Protein AF-A0A1B6FP31-F1 (afdb_monomer_lite)

Structure (mmCIF, N/CA/C/O backbone):
data_AF-A0A1B6FP31-F1
#
_entry.id   AF-A0A1B6FP31-F1
#
loop_
_atom_site.group_PDB
_atom_site.id
_atom_site.type_symbol
_atom_site.label_atom_id
_atom_site.label_alt_id
_atom_site.label_comp_id
_atom_site.label_asym_id
_atom_site.label_entity_id
_atom_site.label_seq_id
_atom_site.pdbx_PDB_ins_code
_atom_site.Cartn_x
_atom_site.Cartn_y
_atom_site.Cartn_z
_atom_site.occupancy
_atom_site.B_iso_or_equiv
_atom_site.auth_seq_id
_atom_site.auth_comp_id
_atom_site.auth_asym_id
_atom_site.auth_atom_id
_atom_site.pdbx_PDB_model_num
ATOM 1 N N . ILE A 1 1 ? 35.432 20.031 12.362 1.00 56.09 1 ILE A N 1
ATOM 2 C CA . ILE A 1 1 ? 34.184 20.380 11.631 1.00 56.09 1 ILE A CA 1
ATOM 3 C C . ILE A 1 1 ? 33.160 19.221 11.627 1.00 56.09 1 ILE A C 1
ATOM 5 O O . ILE A 1 1 ? 31.984 19.479 11.448 1.00 56.09 1 ILE A O 1
ATOM 9 N N . SER A 1 2 ? 33.539 17.971 11.947 1.00 58.56 2 SER A N 1
ATOM 10 C CA . SER A 1 2 ? 32.642 16.795 11.846 1.00 58.56 2 SER A CA 1
ATOM 11 C C . SER A 1 2 ? 31.632 16.569 12.999 1.00 58.56 2 SER A C 1
ATOM 13 O O . SER A 1 2 ? 30.702 15.791 12.862 1.00 58.56 2 SER A O 1
ATOM 15 N N . ALA A 1 3 ? 31.753 17.239 14.150 1.00 69.19 3 ALA A N 1
ATOM 16 C CA . ALA A 1 3 ? 30.953 16.880 15.336 1.00 69.19 3 ALA A CA 1
ATOM 17 C C . ALA A 1 3 ? 29.523 17.476 15.392 1.00 69.19 3 ALA A C 1
ATOM 19 O O . ALA A 1 3 ? 28.807 17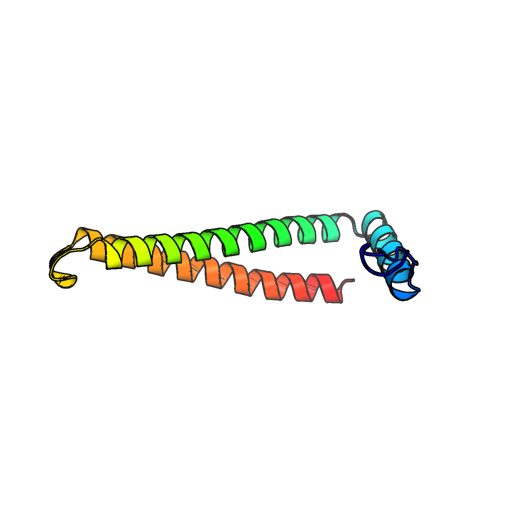.224 16.355 1.00 69.19 3 ALA A O 1
ATOM 20 N N . LYS A 1 4 ? 29.104 18.294 14.411 1.00 73.31 4 LYS A N 1
ATOM 21 C CA . LYS A 1 4 ? 27.777 18.955 14.401 1.00 73.31 4 LYS A CA 1
ATOM 22 C C . LYS A 1 4 ? 27.063 18.954 13.040 1.00 73.31 4 LYS A C 1
ATOM 24 O O . LYS A 1 4 ? 26.050 19.632 12.900 1.00 73.31 4 LYS A O 1
ATOM 29 N N . THR A 1 5 ? 27.560 18.212 12.051 1.00 78.62 5 THR A N 1
ATOM 30 C CA . THR A 1 5 ? 27.008 18.237 10.687 1.00 78.62 5 THR A CA 1
ATOM 31 C C . THR A 1 5 ? 26.729 16.824 10.205 1.00 78.62 5 THR A C 1
ATOM 33 O O . THR A 1 5 ? 27.595 15.959 10.300 1.00 78.62 5 THR A O 1
ATOM 36 N N . SER A 1 6 ? 25.527 16.602 9.672 1.00 84.19 6 SER A N 1
ATOM 37 C CA . SER A 1 6 ? 25.189 15.362 8.969 1.00 84.19 6 SER A CA 1
ATOM 38 C C . SER A 1 6 ? 25.680 15.450 7.526 1.00 84.19 6 SER A C 1
ATOM 40 O O . SER A 1 6 ? 25.380 16.422 6.834 1.00 84.19 6 SER A O 1
ATOM 42 N N . ILE A 1 7 ? 26.446 14.452 7.085 1.00 88.06 7 ILE A N 1
ATOM 43 C CA . ILE A 1 7 ? 26.878 14.307 5.691 1.00 88.06 7 ILE A CA 1
ATOM 44 C C . ILE A 1 7 ? 25.887 13.369 5.000 1.00 88.06 7 ILE A C 1
ATOM 46 O O . ILE A 1 7 ? 25.618 12.284 5.510 1.00 88.06 7 ILE A O 1
ATOM 50 N N . ILE A 1 8 ? 25.351 13.793 3.855 1.00 88.56 8 ILE A N 1
ATOM 51 C CA . ILE A 1 8 ? 24.507 12.962 2.992 1.00 88.56 8 ILE A CA 1
ATOM 52 C C . ILE A 1 8 ? 25.350 12.565 1.783 1.00 88.56 8 ILE A C 1
ATOM 54 O O . ILE A 1 8 ? 25.840 13.434 1.061 1.00 88.56 8 ILE A O 1
ATOM 58 N N . ASP A 1 9 ? 25.539 11.263 1.596 1.00 86.25 9 ASP A N 1
ATOM 59 C CA . ASP A 1 9 ? 26.263 10.704 0.458 1.00 86.25 9 ASP A CA 1
ATOM 60 C C . ASP A 1 9 ? 25.300 10.471 -0.715 1.00 86.25 9 ASP A C 1
ATOM 62 O O . ASP A 1 9 ? 24.282 9.794 -0.570 1.00 86.25 9 ASP A O 1
ATOM 66 N N . PHE A 1 10 ? 25.627 11.051 -1.869 1.00 88.62 10 PHE A N 1
ATOM 67 C CA . PHE A 1 10 ? 24.872 10.926 -3.121 1.00 88.62 10 PHE A CA 1
ATOM 68 C C . PHE A 1 10 ? 25.605 10.067 -4.159 1.00 88.62 10 PHE A C 1
ATOM 70 O O . PHE A 1 10 ? 25.312 10.143 -5.353 1.00 88.62 10 PHE A O 1
ATOM 77 N N . THR A 1 11 ? 26.587 9.272 -3.731 1.00 93.06 11 THR A N 1
ATOM 78 C CA . THR A 1 11 ? 27.330 8.386 -4.624 1.00 93.06 11 THR A CA 1
ATOM 79 C C . THR A 1 11 ? 26.387 7.386 -5.286 1.00 93.06 11 THR A C 1
ATOM 81 O O . THR A 1 11 ? 25.639 6.662 -4.628 1.00 93.06 11 THR A O 1
ATOM 84 N N . VAL A 1 12 ? 26.436 7.339 -6.616 1.00 91.81 12 VAL A N 1
ATOM 85 C CA . VAL A 1 12 ? 25.648 6.396 -7.408 1.00 91.81 12 VAL A CA 1
ATOM 86 C C . VAL A 1 12 ? 26.220 4.993 -7.229 1.00 91.81 12 VAL A C 1
ATOM 88 O O . VAL A 1 12 ? 27.416 4.771 -7.418 1.00 91.81 12 VAL A O 1
ATOM 91 N N . THR A 1 13 ? 25.363 4.035 -6.885 1.00 93.88 13 THR A N 1
ATOM 92 C CA . THR A 1 13 ? 25.725 2.617 -6.812 1.00 93.88 13 THR A CA 1
ATOM 93 C C . THR A 1 13 ? 25.451 1.934 -8.152 1.00 93.88 13 THR A C 1
ATOM 95 O O . THR A 1 13 ? 24.534 2.324 -8.874 1.00 93.88 13 THR A O 1
ATOM 98 N N . MET A 1 14 ? 26.222 0.894 -8.488 1.00 92.62 14 MET A N 1
ATOM 99 C CA . MET A 1 14 ? 26.005 0.116 -9.721 1.00 92.62 14 MET A CA 1
ATOM 100 C C . MET A 1 14 ? 24.580 -0.442 -9.792 1.00 92.62 14 MET A C 1
ATOM 102 O O . MET A 1 14 ? 23.913 -0.287 -10.807 1.00 92.62 14 MET A O 1
ATOM 106 N N . GLN A 1 15 ? 24.085 -0.980 -8.675 1.00 91.75 15 GLN A N 1
ATOM 107 C CA . GLN A 1 15 ? 22.708 -1.453 -8.559 1.00 91.75 15 GLN A CA 1
ATOM 108 C C . GLN A 1 15 ? 21.687 -0.330 -8.806 1.00 91.75 15 GLN A C 1
ATOM 110 O O . GLN A 1 15 ? 20.740 -0.509 -9.563 1.00 91.75 15 GLN A O 1
ATOM 115 N N . GLY A 1 16 ? 21.901 0.858 -8.228 1.00 90.50 16 GLY A N 1
ATOM 116 C CA . GLY A 1 16 ? 21.015 2.001 -8.453 1.00 90.50 16 GLY A CA 1
ATOM 117 C C . GLY A 1 16 ? 21.010 2.475 -9.910 1.00 90.50 16 GLY A C 1
ATOM 118 O O . GLY A 1 16 ? 19.977 2.915 -10.408 1.00 90.50 16 GLY A O 1
ATOM 119 N N . LEU A 1 17 ? 22.142 2.363 -10.610 1.00 92.06 17 LEU A N 1
ATOM 120 C CA . LEU A 1 17 ? 22.231 2.672 -12.036 1.00 92.06 17 LEU A CA 1
ATOM 121 C C . LEU A 1 17 ? 21.481 1.634 -12.890 1.00 92.06 17 LEU A C 1
ATOM 123 O O . LEU A 1 17 ? 20.758 2.013 -13.811 1.00 92.06 17 LEU A O 1
ATOM 127 N N . GLU A 1 18 ? 21.622 0.345 -12.576 1.00 90.50 18 GLU A N 1
ATOM 128 C CA . GLU A 1 18 ? 20.892 -0.743 -13.240 1.00 90.50 18 GLU A CA 1
ATOM 129 C C . GLU A 1 18 ? 19.376 -0.572 -13.089 1.00 90.50 18 GLU A C 1
ATOM 131 O O . GLU A 1 18 ? 18.656 -0.601 -14.088 1.00 90.50 18 GLU A O 1
ATOM 136 N N . ASP A 1 19 ? 18.897 -0.287 -11.876 1.00 86.75 19 ASP A N 1
ATOM 137 C CA . ASP A 1 19 ? 17.478 -0.032 -11.611 1.00 86.75 19 ASP A CA 1
ATOM 138 C C . ASP A 1 19 ? 16.943 1.176 -12.398 1.00 86.75 19 ASP A C 1
ATOM 140 O O . ASP A 1 19 ? 15.831 1.132 -12.936 1.00 86.75 19 ASP A O 1
ATOM 144 N N . GLN A 1 20 ? 17.738 2.247 -12.515 1.00 86.44 20 GLN A N 1
ATOM 145 C CA . GLN A 1 20 ? 17.376 3.434 -13.297 1.00 86.44 20 GLN A CA 1
ATOM 146 C C . GLN A 1 20 ? 17.282 3.142 -14.796 1.00 86.44 20 GLN A C 1
ATOM 148 O O . GLN A 1 20 ? 16.360 3.620 -15.464 1.00 86.44 20 GLN A O 1
ATOM 153 N N . LEU A 1 21 ? 18.232 2.377 -15.336 1.00 88.50 21 LEU A N 1
ATOM 154 C CA . LEU A 1 21 ? 18.227 1.989 -16.744 1.00 88.50 21 LEU A CA 1
ATOM 155 C C . LEU A 1 21 ? 17.056 1.053 -17.048 1.00 88.50 21 LEU A C 1
ATOM 157 O O . LEU A 1 21 ? 16.327 1.294 -18.009 1.00 88.50 21 LEU A O 1
ATOM 161 N N . LEU A 1 22 ? 16.817 0.056 -16.195 1.00 84.56 22 LEU A N 1
ATOM 162 C CA . LEU A 1 22 ? 15.682 -0.854 -16.312 1.00 84.56 22 LEU A CA 1
ATOM 163 C C . LEU A 1 22 ? 14.351 -0.089 -16.275 1.00 84.56 22 LEU A C 1
ATOM 165 O O . LEU A 1 22 ? 13.487 -0.316 -17.119 1.00 84.56 22 LEU A O 1
ATOM 169 N N . GLY A 1 23 ? 14.209 0.880 -15.365 1.00 82.88 23 GLY A N 1
ATOM 170 C CA . GLY A 1 23 ? 13.041 1.765 -15.320 1.00 82.88 23 GLY A CA 1
ATOM 171 C C . GLY A 1 23 ? 12.806 2.520 -16.634 1.00 82.88 23 GLY A C 1
ATOM 172 O O . GLY A 1 23 ? 11.673 2.592 -17.106 1.00 82.88 23 GLY A O 1
ATOM 173 N N . ARG A 1 24 ? 13.867 3.028 -17.279 1.00 85.12 24 ARG A N 1
ATOM 174 C CA . ARG A 1 24 ? 13.752 3.694 -18.590 1.00 85.12 24 ARG A CA 1
ATOM 175 C C . ARG A 1 24 ? 13.330 2.745 -19.707 1.00 85.12 24 ARG A C 1
ATOM 177 O O . ARG A 1 24 ? 12.510 3.135 -20.532 1.00 85.12 24 ARG A O 1
ATOM 184 N N . VAL A 1 25 ? 13.878 1.531 -19.745 1.00 85.75 25 VAL A N 1
ATOM 185 C CA . VAL A 1 25 ? 13.531 0.537 -20.774 1.00 85.75 25 VAL A CA 1
ATOM 186 C C . VAL A 1 25 ? 12.070 0.115 -20.636 1.00 85.75 25 VAL A C 1
ATOM 188 O O . VAL A 1 25 ? 11.348 0.105 -21.626 1.00 85.75 25 VAL A O 1
ATOM 191 N N . ILE A 1 26 ? 11.593 -0.130 -19.414 1.00 81.19 26 ILE A N 1
ATOM 192 C CA . ILE A 1 26 ? 10.189 -0.489 -19.156 1.00 81.19 26 ILE A CA 1
ATOM 193 C C . ILE A 1 26 ? 9.243 0.630 -19.589 1.00 81.19 26 ILE A C 1
ATOM 195 O O . ILE A 1 26 ? 8.234 0.352 -20.230 1.00 81.19 26 ILE A O 1
ATOM 199 N N . LEU A 1 27 ? 9.578 1.891 -19.303 1.00 80.19 27 LEU A N 1
ATOM 200 C CA . LEU A 1 27 ? 8.777 3.032 -19.753 1.00 80.19 27 LEU A CA 1
ATOM 201 C C . LEU A 1 27 ? 8.682 3.126 -21.284 1.00 80.19 27 LEU A C 1
ATOM 203 O O . LEU A 1 27 ? 7.668 3.594 -21.794 1.00 80.19 27 LEU A O 1
ATOM 207 N N . MET A 1 28 ? 9.717 2.694 -22.011 1.00 81.12 28 MET A N 1
ATOM 208 C CA . MET A 1 28 ? 9.741 2.722 -23.478 1.00 81.12 28 MET A CA 1
ATOM 209 C C . MET A 1 28 ? 9.082 1.496 -24.118 1.00 81.12 28 MET A C 1
ATOM 211 O O . MET A 1 28 ? 8.394 1.638 -25.124 1.00 81.12 28 MET A O 1
ATOM 215 N N . GLU A 1 29 ? 9.300 0.302 -23.566 1.00 80.56 29 GLU A N 1
ATOM 216 C CA . GLU A 1 29 ? 8.883 -0.966 -24.182 1.00 80.56 29 GLU A CA 1
ATOM 217 C C . GLU A 1 29 ? 7.574 -1.528 -23.612 1.00 80.56 29 GLU A C 1
ATOM 219 O O . GLU A 1 29 ? 6.892 -2.302 -24.282 1.00 80.56 29 GLU A O 1
ATOM 224 N N . LYS A 1 30 ? 7.219 -1.168 -22.373 1.00 83.56 30 LYS A N 1
ATOM 225 C CA . LYS A 1 30 ? 6.071 -1.705 -21.625 1.00 83.56 30 LYS A CA 1
ATOM 226 C C . LYS A 1 30 ? 5.368 -0.607 -20.813 1.00 83.56 30 LYS A C 1
ATOM 228 O O . LYS A 1 30 ? 5.075 -0.790 -19.632 1.00 83.56 30 LYS A O 1
ATOM 233 N N . SER A 1 31 ? 5.081 0.533 -21.447 1.00 83.19 31 SER A N 1
ATOM 234 C CA . SER A 1 31 ? 4.423 1.686 -20.807 1.00 83.19 31 SER A CA 1
ATOM 235 C C . SER A 1 31 ? 3.114 1.326 -20.102 1.00 83.19 31 SER A C 1
ATOM 237 O O . SER A 1 31 ? 2.845 1.826 -19.012 1.00 83.19 31 SER A O 1
ATOM 239 N N . ASP A 1 32 ? 2.328 0.426 -20.693 1.00 85.06 32 ASP A N 1
ATOM 240 C CA . ASP A 1 32 ? 1.038 -0.003 -20.144 1.00 85.06 32 ASP A CA 1
ATOM 241 C C . ASP A 1 32 ? 1.213 -0.777 -18.830 1.00 85.06 32 ASP A C 1
ATOM 243 O O . ASP A 1 32 ? 0.439 -0.593 -17.893 1.00 85.06 32 ASP A O 1
ATOM 247 N N . LEU A 1 33 ? 2.278 -1.582 -18.728 1.00 81.88 33 LEU A N 1
ATOM 248 C CA . LEU A 1 33 ? 2.613 -2.334 -17.518 1.00 81.88 33 LEU A CA 1
ATOM 249 C C . LEU A 1 33 ? 3.038 -1.396 -16.379 1.00 81.88 33 LEU A C 1
ATOM 251 O O . LEU A 1 33 ? 2.656 -1.611 -15.230 1.00 81.88 33 LEU A O 1
ATOM 255 N N . GLU A 1 34 ? 3.804 -0.342 -16.682 1.00 81.56 34 GLU A N 1
ATOM 256 C CA . GLU A 1 34 ? 4.168 0.658 -15.669 1.00 81.56 34 GLU A CA 1
ATOM 257 C C . GLU A 1 34 ? 2.953 1.491 -15.241 1.00 81.56 34 GLU A C 1
ATOM 259 O O . GLU A 1 34 ? 2.799 1.771 -14.054 1.00 81.56 34 GLU A O 1
ATOM 264 N N . ALA A 1 35 ? 2.046 1.828 -16.163 1.00 86.06 35 ALA A N 1
ATOM 265 C CA . ALA A 1 35 ? 0.792 2.499 -15.822 1.00 86.06 35 ALA A CA 1
ATOM 266 C C . ALA A 1 35 ? -0.088 1.632 -14.903 1.00 86.06 35 ALA A C 1
ATOM 268 O O . ALA A 1 35 ? -0.604 2.129 -13.898 1.00 86.06 35 ALA A O 1
ATOM 269 N N . GLU A 1 36 ? -0.209 0.333 -15.195 1.00 84.56 36 GLU A N 1
ATOM 270 C CA . GLU A 1 36 ? -0.916 -0.626 -14.339 1.00 84.56 36 GLU A CA 1
ATOM 271 C C . GLU A 1 36 ? -0.261 -0.723 -12.955 1.00 84.56 36 GLU A C 1
ATOM 273 O O . GLU A 1 36 ? -0.958 -0.697 -11.940 1.00 84.56 36 GLU A O 1
ATOM 278 N N . ARG A 1 37 ? 1.077 -0.745 -12.886 1.00 84.62 37 ARG A N 1
ATOM 279 C CA . ARG A 1 37 ? 1.823 -0.754 -11.619 1.00 84.62 37 ARG A CA 1
ATOM 280 C C . ARG A 1 37 ? 1.565 0.499 -10.786 1.00 84.62 37 ARG A C 1
ATOM 282 O O . ARG A 1 37 ? 1.343 0.390 -9.582 1.00 84.62 37 ARG A O 1
ATOM 289 N N . VAL A 1 38 ? 1.604 1.680 -11.404 1.00 87.44 38 VAL A N 1
ATOM 290 C CA . VAL A 1 38 ? 1.358 2.954 -10.713 1.00 87.44 38 VAL A CA 1
ATOM 291 C C . VAL A 1 38 ? -0.075 3.006 -10.187 1.00 87.44 38 VAL A C 1
ATOM 293 O O . VAL A 1 38 ? -0.273 3.282 -9.004 1.00 87.44 38 VAL A O 1
ATOM 296 N N . ALA A 1 39 ? -1.063 2.649 -11.011 1.00 89.12 39 ALA A N 1
ATOM 297 C CA . ALA A 1 39 ? -2.463 2.591 -10.592 1.00 89.12 39 ALA A CA 1
ATOM 298 C C . ALA A 1 39 ? -2.683 1.579 -9.453 1.00 89.12 39 ALA A C 1
ATOM 300 O O . ALA A 1 39 ? -3.405 1.852 -8.489 1.00 89.12 39 ALA A O 1
ATOM 301 N N . LEU A 1 40 ? -2.023 0.419 -9.528 1.00 87.06 40 LEU A N 1
ATOM 302 C CA . LEU A 1 40 ? -2.051 -0.588 -8.474 1.00 87.06 40 LEU A CA 1
ATOM 303 C C . LEU A 1 40 ? -1.465 -0.045 -7.168 1.00 87.06 40 LEU A C 1
ATOM 305 O O . LEU A 1 40 ? -2.065 -0.220 -6.108 1.00 87.06 40 LEU A O 1
ATOM 309 N N . PHE A 1 41 ? -0.325 0.643 -7.239 1.00 86.69 41 PHE A N 1
ATOM 310 C CA . PHE A 1 41 ? 0.335 1.229 -6.077 1.00 86.69 41 PHE A CA 1
ATOM 311 C C . PHE A 1 41 ? -0.538 2.294 -5.405 1.00 86.69 41 PHE A C 1
ATOM 313 O O . PHE A 1 41 ? -0.721 2.266 -4.188 1.00 86.69 41 PHE A O 1
ATOM 320 N N . GLU A 1 42 ? -1.140 3.192 -6.187 1.00 90.12 42 GLU A N 1
ATOM 321 C CA . GLU A 1 42 ? -2.094 4.184 -5.679 1.00 90.12 42 GLU A CA 1
ATOM 322 C C . GLU A 1 42 ? -3.296 3.518 -4.999 1.00 90.12 42 GLU A C 1
ATOM 324 O O . GLU A 1 42 ? -3.682 3.912 -3.894 1.00 90.12 42 GLU A O 1
ATOM 329 N N . SER A 1 43 ? -3.845 2.462 -5.608 1.00 87.88 43 SER A N 1
ATOM 330 C CA . SER A 1 43 ? -4.947 1.688 -5.033 1.00 87.88 43 SER A CA 1
ATOM 331 C C . SER A 1 43 ? -4.560 1.030 -3.705 1.00 87.88 43 SER A C 1
ATOM 333 O O . SER A 1 43 ? -5.303 1.134 -2.728 1.00 87.88 43 SER A O 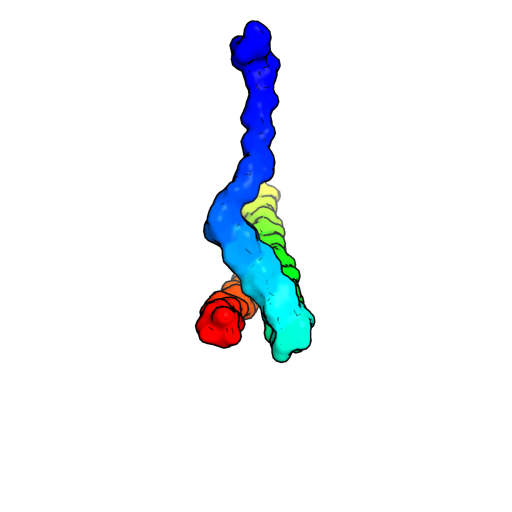1
ATOM 335 N N . VAL A 1 44 ? -3.381 0.404 -3.626 1.00 88.31 44 VAL A N 1
ATOM 336 C CA . VAL A 1 44 ? -2.868 -0.214 -2.392 1.00 88.31 44 VAL A CA 1
ATOM 337 C C . VAL A 1 44 ? -2.682 0.832 -1.297 1.00 88.31 44 VAL A C 1
ATOM 339 O O . VAL A 1 44 ? -3.140 0.620 -0.174 1.00 88.31 44 VAL A O 1
ATOM 342 N N . MET A 1 45 ? -2.076 1.980 -1.612 1.00 88.69 45 MET A N 1
ATOM 343 C CA . MET A 1 45 ? -1.887 3.068 -0.648 1.00 88.69 45 MET A CA 1
ATOM 344 C C . MET A 1 45 ? -3.222 3.612 -0.131 1.00 88.69 45 MET A C 1
ATOM 346 O O . MET A 1 45 ? -3.372 3.852 1.070 1.00 88.69 45 MET A O 1
ATOM 350 N N . GLN A 1 46 ? -4.208 3.780 -1.015 1.00 91.25 46 GLN A N 1
ATOM 351 C CA . GLN A 1 46 ? -5.541 4.231 -0.628 1.00 91.25 46 GLN A CA 1
ATOM 352 C C . GLN A 1 46 ? -6.244 3.201 0.264 1.00 91.25 46 GLN A C 1
ATOM 354 O O . GLN A 1 46 ? -6.759 3.563 1.319 1.00 91.25 46 GLN A O 1
ATOM 359 N N . ASN A 1 47 ? -6.196 1.920 -0.102 1.00 88.56 47 ASN A N 1
ATOM 360 C CA . ASN A 1 47 ? -6.769 0.821 0.676 1.00 88.56 47 ASN A CA 1
ATOM 361 C C . ASN A 1 47 ? -6.131 0.712 2.072 1.00 88.56 47 ASN A C 1
ATOM 363 O O . ASN A 1 47 ? -6.840 0.607 3.072 1.00 88.56 47 ASN A O 1
ATOM 367 N N . GLN A 1 48 ? -4.801 0.814 2.168 1.00 88.69 48 GLN A N 1
ATOM 368 C CA . GLN A 1 48 ? -4.091 0.826 3.452 1.00 88.69 48 GLN A CA 1
ATOM 369 C C . GLN A 1 48 ? -4.482 2.024 4.325 1.00 8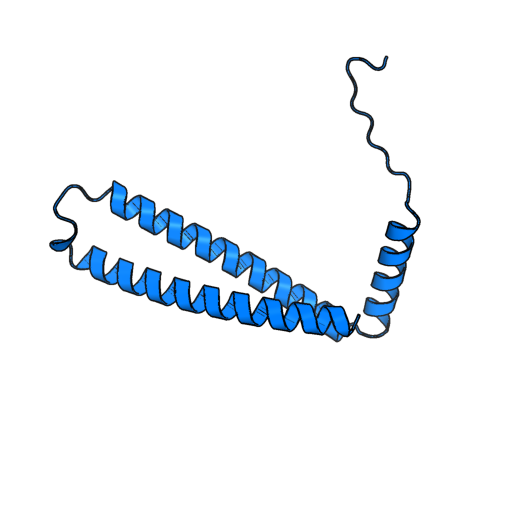8.69 48 GLN A C 1
ATOM 371 O O . GLN A 1 48 ? -4.607 1.890 5.545 1.00 88.69 48 GLN A O 1
ATOM 376 N N . ARG A 1 49 ? -4.683 3.202 3.720 1.00 91.12 49 ARG A N 1
ATOM 377 C CA . ARG A 1 49 ? -5.148 4.395 4.437 1.00 91.12 49 ARG A CA 1
ATOM 378 C C . ARG A 1 49 ? -6.566 4.198 4.969 1.00 91.12 49 ARG A C 1
ATOM 380 O O . ARG A 1 49 ? -6.789 4.433 6.153 1.00 91.12 49 ARG A O 1
ATOM 387 N N . SER A 1 50 ? -7.483 3.721 4.129 1.00 88.00 50 SER A N 1
ATOM 388 C CA . SER A 1 50 ? -8.864 3.430 4.528 1.00 88.00 50 SER A CA 1
ATOM 389 C C . SER A 1 50 ? -8.934 2.390 5.648 1.00 88.00 50 SER A C 1
ATOM 391 O O . SER A 1 50 ? -9.717 2.561 6.576 1.00 88.00 50 SER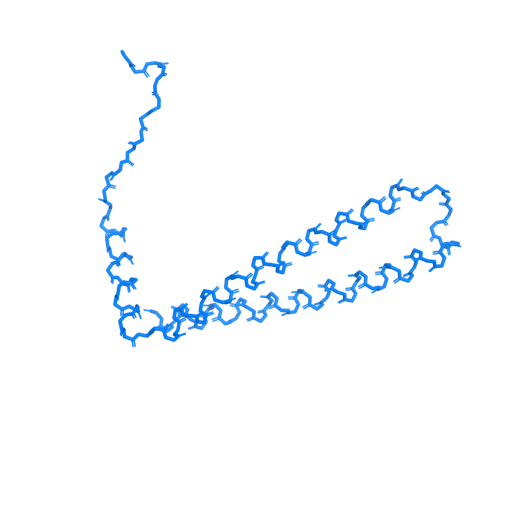 A O 1
ATOM 393 N N . MET A 1 51 ? -8.077 1.364 5.628 1.00 86.75 51 MET A N 1
ATOM 394 C CA . MET A 1 51 ? -8.014 0.367 6.704 1.00 86.75 51 MET A CA 1
ATOM 395 C C . MET A 1 51 ? -7.631 0.995 8.054 1.00 86.75 51 MET A C 1
ATOM 397 O O . MET A 1 51 ? -8.308 0.776 9.056 1.00 86.75 51 MET A O 1
ATOM 401 N N . LYS A 1 52 ? -6.595 1.844 8.077 1.00 89.56 52 LYS A N 1
ATOM 402 C CA . LYS A 1 52 ? -6.191 2.574 9.294 1.00 89.56 52 LYS A CA 1
ATOM 403 C C . LYS A 1 52 ? -7.281 3.516 9.800 1.00 89.56 52 LYS A C 1
ATOM 405 O O . LYS A 1 52 ? -7.449 3.688 11.005 1.00 89.56 52 LYS A O 1
ATOM 410 N N . GLU A 1 53 ? -8.007 4.151 8.887 1.00 89.00 53 GLU A N 1
ATOM 411 C CA . GLU A 1 53 ? -9.108 5.044 9.234 1.00 89.00 53 GLU A CA 1
ATOM 412 C C . GLU A 1 53 ? -10.288 4.278 9.846 1.00 89.00 53 GLU A C 1
ATOM 414 O O . GLU A 1 53 ? -10.830 4.709 10.864 1.00 89.00 53 GLU A O 1
ATOM 419 N N . LEU A 1 54 ? -10.640 3.113 9.291 1.00 86.38 54 LEU A N 1
ATOM 420 C CA . LEU A 1 54 ? -11.647 2.210 9.856 1.00 86.38 54 LEU A CA 1
ATOM 421 C C . LEU A 1 54 ? -11.261 1.753 11.270 1.00 86.38 54 LEU A C 1
ATOM 423 O O . LEU A 1 54 ? -12.086 1.838 12.179 1.00 86.38 54 LEU A O 1
ATOM 427 N N . GLU A 1 55 ? -10.008 1.344 11.486 1.00 85.56 55 GLU A N 1
ATOM 428 C CA . GLU A 1 55 ? -9.502 0.968 12.815 1.00 85.56 55 GLU A CA 1
ATOM 429 C C . GLU A 1 55 ? -9.562 2.130 13.816 1.00 85.56 55 GLU A C 1
ATOM 431 O O . GLU A 1 55 ? -10.005 1.957 14.953 1.00 85.56 55 GLU A O 1
ATOM 436 N N . SER A 1 56 ? -9.158 3.329 13.394 1.00 88.25 56 SER A N 1
ATOM 437 C CA . SER A 1 56 ? -9.202 4.528 14.237 1.00 88.25 56 SER A CA 1
ATOM 438 C C . SER A 1 56 ? -10.638 4.897 14.619 1.00 88.25 56 SER A C 1
ATOM 440 O O . SER A 1 56 ? -10.933 5.138 15.792 1.00 88.25 56 SER A O 1
ATOM 442 N N . ASN A 1 57 ? -11.558 4.875 13.650 1.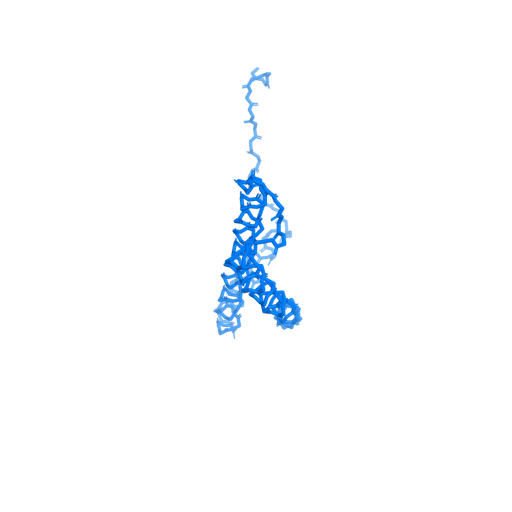00 84.75 57 ASN A N 1
ATOM 443 C CA . ASN A 1 57 ? -12.979 5.135 13.880 1.00 84.75 57 ASN A CA 1
ATOM 444 C C . ASN A 1 57 ? -13.600 4.104 14.826 1.00 84.75 57 ASN A C 1
ATOM 446 O O . ASN A 1 57 ? -14.369 4.467 15.720 1.00 84.75 57 ASN A O 1
ATOM 450 N N . LEU A 1 58 ? -13.239 2.831 14.667 1.00 83.44 58 LEU A N 1
ATOM 451 C CA . LEU A 1 58 ? -13.669 1.753 15.546 1.00 83.44 58 LEU A CA 1
ATOM 452 C C . LEU A 1 58 ? -13.200 1.983 16.990 1.00 83.44 58 LEU A C 1
ATOM 454 O O . LEU A 1 58 ? -14.016 1.987 17.913 1.00 83.44 58 LEU A O 1
ATOM 458 N N . LEU A 1 59 ? -11.903 2.232 17.188 1.00 85.88 59 LEU A N 1
ATOM 459 C CA . LEU A 1 59 ? -11.323 2.512 18.506 1.00 85.88 59 LEU A CA 1
ATOM 460 C C . LEU A 1 59 ? -11.944 3.754 19.150 1.00 85.88 59 LEU A C 1
ATOM 462 O O . LEU A 1 59 ? -12.254 3.751 20.345 1.00 85.88 59 LEU A O 1
ATOM 466 N N . HIS A 1 60 ? -12.163 4.810 18.367 1.00 84.69 60 HIS A N 1
ATOM 467 C CA . HIS A 1 60 ? -12.790 6.032 18.853 1.00 84.69 60 HIS A CA 1
ATOM 468 C C . HIS A 1 60 ? -14.218 5.781 19.349 1.00 84.69 60 HIS A C 1
ATOM 470 O O . HIS A 1 60 ? -14.592 6.256 20.421 1.00 84.69 60 HIS A O 1
ATOM 476 N N . ARG A 1 61 ? -15.012 4.991 18.622 1.00 76.31 61 ARG A N 1
ATOM 477 C CA . ARG A 1 61 ? -16.378 4.655 19.047 1.00 76.31 61 ARG A CA 1
ATOM 478 C C . ARG A 1 61 ? -16.382 3.763 20.285 1.00 76.31 61 ARG A C 1
ATOM 480 O O . ARG A 1 61 ? -17.084 4.076 21.242 1.00 76.31 61 ARG A O 1
ATOM 487 N N . LEU A 1 62 ? -15.540 2.731 20.328 1.00 77.50 62 LEU A N 1
ATOM 488 C CA . LEU A 1 62 ? -15.420 1.844 21.493 1.00 77.50 62 LEU A CA 1
ATOM 489 C C . LEU A 1 62 ? -15.023 2.594 22.774 1.00 77.50 62 LEU A C 1
ATOM 491 O O . LEU A 1 62 ? -15.497 2.259 23.853 1.00 77.50 62 LEU A O 1
ATOM 495 N N . THR A 1 63 ? -14.180 3.621 22.660 1.00 81.94 63 THR A N 1
ATOM 496 C CA . THR A 1 63 ? -13.729 4.430 23.808 1.00 81.94 63 THR A CA 1
ATOM 497 C C . THR A 1 63 ? -14.702 5.543 24.197 1.00 81.94 63 THR A C 1
ATOM 499 O O . THR A 1 63 ? -14.738 5.945 25.359 1.00 81.94 63 THR A O 1
ATOM 502 N N . SER A 1 64 ? -15.502 6.036 23.249 1.00 77.31 64 SER A N 1
ATOM 503 C CA . SER A 1 64 ? -16.478 7.111 23.483 1.00 77.31 64 SER A CA 1
ATOM 504 C C . SER A 1 64 ? -17.813 6.601 24.034 1.00 77.31 64 SER A C 1
ATOM 506 O O . SER A 1 64 ? -18.565 7.370 24.635 1.00 77.31 64 SER A O 1
ATOM 508 N N . THR A 1 65 ? -18.105 5.309 23.867 1.00 70.31 65 THR A N 1
ATOM 509 C CA . THR A 1 65 ? -19.338 4.690 24.367 1.00 70.31 65 THR A CA 1
ATOM 510 C C . THR A 1 65 ? -19.241 4.497 25.885 1.00 70.31 65 THR A C 1
ATOM 512 O O . THR A 1 65 ? -18.468 3.677 26.376 1.00 70.31 65 THR A O 1
ATOM 515 N N . LYS A 1 66 ? -20.021 5.263 26.659 1.00 62.62 66 LYS A N 1
ATOM 516 C CA . LYS A 1 66 ? -20.182 5.067 28.110 1.00 62.62 66 LYS A CA 1
ATOM 517 C C . LYS A 1 66 ? -21.465 4.274 28.370 1.00 62.62 66 LYS A C 1
ATOM 519 O O . LYS A 1 66 ? -22.539 4.861 28.404 1.00 62.62 66 LYS A O 1
ATOM 524 N N . GLY A 1 67 ? -21.359 2.959 28.556 1.00 67.25 67 GLY A N 1
ATOM 525 C CA . GLY A 1 67 ? -22.509 2.077 28.791 1.00 67.25 67 GLY A CA 1
ATOM 526 C C . GLY A 1 67 ? -22.259 0.639 28.330 1.00 67.25 67 GLY A C 1
ATOM 527 O O . GLY A 1 67 ? -21.143 0.296 27.943 1.00 67.25 67 GLY A O 1
ATOM 528 N N . SER A 1 68 ? -23.290 -0.207 28.385 1.00 65.81 68 SER A N 1
ATOM 529 C CA . SER A 1 68 ? -23.254 -1.565 27.826 1.00 65.81 68 SER A CA 1
ATOM 530 C C . SER A 1 68 ? -23.241 -1.494 26.295 1.00 65.81 68 SER A C 1
ATOM 532 O O . SER A 1 68 ? -24.181 -0.995 25.686 1.00 65.81 68 SER A O 1
ATOM 534 N N . LEU A 1 69 ? -22.175 -2.007 25.674 1.00 63.91 69 LEU A N 1
ATOM 535 C CA . LEU A 1 69 ? -21.959 -2.022 24.215 1.00 63.91 69 LEU A CA 1
ATOM 536 C C . LEU A 1 69 ? -23.057 -2.761 23.429 1.00 63.91 69 LEU A C 1
ATOM 538 O O . LEU A 1 69 ? -23.171 -2.580 22.223 1.00 63.91 69 LEU A O 1
ATOM 542 N N . VAL A 1 70 ? -23.819 -3.625 24.101 1.00 66.50 70 VAL A N 1
ATOM 543 C CA . VAL A 1 70 ? -24.847 -4.476 23.484 1.00 66.50 70 VAL A CA 1
ATOM 544 C C . VAL A 1 70 ? -26.178 -3.735 23.327 1.00 66.50 70 VAL A C 1
ATOM 546 O O . VAL A 1 70 ? -26.984 -4.114 22.485 1.00 66.50 70 VAL A O 1
ATOM 549 N N . ASP A 1 71 ? -26.388 -2.658 24.089 1.00 68.50 71 ASP A N 1
ATOM 550 C CA . ASP A 1 71 ? -27.650 -1.906 24.089 1.00 68.50 71 ASP A CA 1
ATOM 551 C C . ASP A 1 71 ? -27.671 -0.787 23.029 1.00 68.50 71 ASP A C 1
ATOM 553 O O . ASP A 1 71 ? -28.702 -0.150 22.816 1.00 68.50 71 ASP A O 1
ATOM 557 N N . ASP A 1 72 ? -26.540 -0.541 22.357 1.00 72.88 72 ASP A N 1
ATOM 558 C CA . ASP A 1 72 ? -26.396 0.491 21.330 1.00 72.88 72 ASP A CA 1
ATOM 559 C C . ASP A 1 72 ? -26.504 -0.128 19.926 1.00 72.88 72 ASP A C 1
ATOM 561 O O . ASP A 1 72 ? -25.523 -0.525 19.291 1.00 72.88 72 ASP A O 1
ATOM 565 N N . GLU A 1 73 ? -27.740 -0.240 19.441 1.00 74.88 73 GLU A N 1
ATOM 566 C CA . GLU A 1 73 ? -28.078 -0.831 18.140 1.00 74.88 73 GLU A CA 1
ATOM 567 C C . GLU A 1 73 ? -27.373 -0.108 16.971 1.00 74.88 73 GLU A C 1
ATOM 569 O O . GLU A 1 73 ? -26.953 -0.736 15.994 1.00 74.88 73 GLU A O 1
ATOM 574 N N . ALA A 1 74 ? -27.130 1.202 17.112 1.00 74.94 74 ALA A N 1
ATOM 575 C CA . 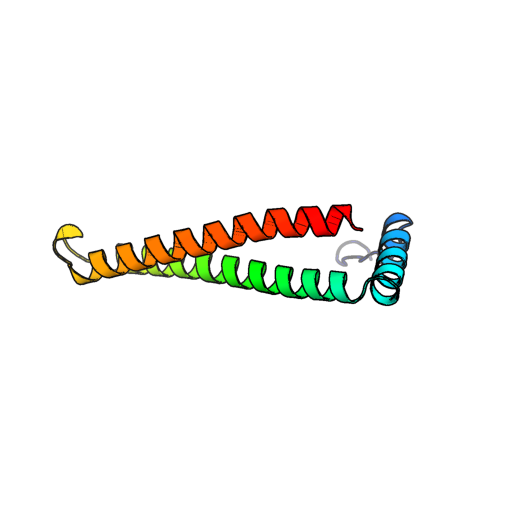ALA A 1 74 ? -26.384 1.996 16.138 1.00 74.94 74 ALA A CA 1
ATOM 576 C C . ALA A 1 74 ? -24.892 1.621 16.102 1.00 74.94 74 ALA A C 1
ATOM 578 O O . ALA A 1 74 ? -24.271 1.631 15.036 1.00 74.94 74 ALA A O 1
ATOM 579 N N . LEU A 1 75 ? -24.306 1.258 17.247 1.00 75.88 75 LEU A N 1
ATOM 580 C CA . LEU A 1 75 ? -22.927 0.780 17.310 1.00 75.88 75 LEU A CA 1
ATOM 581 C C . LEU A 1 75 ? -22.782 -0.587 16.630 1.00 75.88 75 LEU A C 1
ATOM 583 O O . LEU A 1 75 ? -21.829 -0.788 15.878 1.00 75.88 75 LEU A O 1
ATOM 587 N N . ILE A 1 76 ? -23.734 -1.501 16.840 1.00 80.38 76 ILE A N 1
ATOM 588 C CA . ILE A 1 76 ? -23.736 -2.834 16.213 1.00 80.38 76 ILE A CA 1
ATOM 589 C C . ILE A 1 76 ? -23.787 -2.719 14.685 1.00 80.38 76 ILE A C 1
ATOM 591 O O . ILE A 1 76 ? -23.012 -3.383 13.992 1.00 80.38 76 ILE A O 1
ATOM 595 N N . GLN A 1 77 ? -24.637 -1.839 14.153 1.00 80.44 77 GLN A N 1
ATOM 596 C CA . GLN A 1 77 ? -24.730 -1.618 12.711 1.00 80.44 77 GLN A CA 1
ATOM 597 C C . GLN A 1 77 ? -23.412 -1.087 12.126 1.00 80.44 77 GLN A C 1
ATOM 599 O O . GLN A 1 77 ? -22.903 -1.623 11.141 1.00 80.44 77 GLN A O 1
ATOM 604 N N . VAL A 1 78 ? -22.798 -0.098 12.779 1.00 79.25 78 VAL A N 1
ATOM 605 C CA . VAL A 1 78 ? -21.511 0.467 12.344 1.00 79.25 78 VAL A CA 1
ATOM 606 C C . VAL A 1 78 ? -20.379 -0.557 12.443 1.00 79.25 78 VAL A C 1
ATOM 608 O O . VAL A 1 78 ? -19.505 -0.589 11.577 1.00 79.25 78 VAL A O 1
ATOM 611 N N . LEU A 1 79 ? -20.379 -1.420 13.463 1.00 81.06 79 LEU A N 1
ATOM 612 C CA . LEU A 1 79 ? -19.420 -2.522 13.586 1.00 81.06 79 LEU A CA 1
ATOM 613 C C . LEU A 1 79 ? -19.540 -3.501 12.416 1.00 81.06 79 LEU A C 1
ATOM 615 O O . LEU A 1 79 ? -18.526 -3.941 11.872 1.00 81.06 79 LEU A O 1
ATOM 619 N N . GLN A 1 80 ? -20.767 -3.814 12.006 1.00 84.69 80 GLN A N 1
ATOM 620 C CA . GLN A 1 80 ? -21.029 -4.706 10.883 1.00 84.69 80 GLN A CA 1
ATOM 621 C C . GLN A 1 80 ? -20.605 -4.085 9.543 1.00 84.69 80 GLN A C 1
ATOM 623 O O . GLN A 1 80 ? -19.961 -4.756 8.733 1.00 84.69 80 GLN A O 1
ATOM 628 N N . GLU A 1 81 ? -20.880 -2.797 9.331 1.00 85.00 81 GLU A N 1
ATOM 629 C CA . GLU A 1 81 ? -20.407 -2.043 8.161 1.00 85.00 81 GLU A CA 1
ATOM 630 C C . GLU A 1 81 ? -18.873 -1.952 8.127 1.00 85.00 81 GLU A C 1
ATOM 632 O O . GLU A 1 81 ? -18.251 -2.209 7.094 1.00 85.00 81 GLU A O 1
ATOM 637 N N . THR A 1 82 ? -18.246 -1.671 9.274 1.00 86.31 82 THR A N 1
ATOM 638 C CA . THR A 1 82 ? -16.782 -1.600 9.418 1.00 86.31 82 THR A CA 1
ATOM 639 C C . THR A 1 82 ? -16.138 -2.944 9.101 1.00 86.31 82 THR A C 1
ATOM 641 O O . THR A 1 82 ? -15.168 -2.998 8.348 1.00 86.31 82 THR A O 1
ATOM 644 N N . LYS A 1 83 ? -16.699 -4.041 9.626 1.00 88.12 83 LYS A N 1
ATOM 645 C CA . LYS A 1 83 ? -16.229 -5.402 9.351 1.00 88.12 83 LYS A CA 1
ATOM 646 C C . LYS A 1 83 ? -16.313 -5.733 7.862 1.00 88.12 83 LYS A C 1
ATOM 648 O O . LYS A 1 83 ? -15.326 -6.183 7.292 1.00 88.12 83 LYS A O 1
ATOM 653 N N . THR A 1 84 ? -17.462 -5.476 7.241 1.00 89.38 84 THR A N 1
ATOM 654 C CA . THR A 1 84 ? -17.678 -5.770 5.815 1.00 89.38 84 THR A CA 1
ATOM 655 C C . THR A 1 84 ? -16.702 -4.974 4.947 1.00 89.38 84 THR A C 1
ATOM 657 O O . THR A 1 84 ? -16.016 -5.534 4.096 1.00 89.38 84 THR A O 1
ATOM 660 N N . THR A 1 85 ? -16.549 -3.678 5.231 1.00 86.50 85 THR A N 1
ATOM 661 C CA . THR A 1 85 ? -15.618 -2.809 4.497 1.00 86.50 85 THR A CA 1
ATOM 662 C C . THR A 1 85 ? -14.164 -3.259 4.678 1.00 86.50 85 THR A C 1
ATOM 664 O O . THR A 1 85 ? -13.394 -3.275 3.719 1.00 86.50 85 THR A O 1
ATOM 667 N N . ALA A 1 86 ? -13.775 -3.668 5.889 1.00 89.00 86 ALA A N 1
ATOM 668 C CA . ALA A 1 86 ? -12.440 -4.191 6.164 1.00 89.00 86 ALA A CA 1
ATOM 669 C C . ALA A 1 86 ? -12.154 -5.497 5.403 1.00 89.00 86 ALA A C 1
ATOM 671 O O . ALA A 1 86 ? -11.068 -5.658 4.846 1.00 89.00 86 ALA A O 1
ATOM 672 N N . GLU A 1 87 ? -13.123 -6.414 5.335 1.00 91.25 87 GLU A N 1
ATOM 673 C CA . GLU A 1 87 ? -13.010 -7.658 4.564 1.00 91.25 87 GLU A CA 1
ATOM 674 C C . GLU A 1 87 ? -12.830 -7.376 3.063 1.00 91.25 87 GLU A C 1
ATOM 676 O O . GLU A 1 87 ? -11.947 -7.957 2.428 1.00 91.25 87 GLU A O 1
ATOM 681 N N . GLU A 1 88 ? -13.590 -6.432 2.503 1.00 88.06 88 GLU A N 1
ATOM 682 C CA . GLU A 1 88 ? -13.453 -6.014 1.102 1.00 88.06 88 GLU A CA 1
ATOM 683 C C . GLU A 1 88 ? -12.090 -5.382 0.799 1.00 88.06 88 GLU A C 1
ATOM 685 O O . GLU A 1 88 ? -11.460 -5.698 -0.216 1.00 88.06 88 GLU A O 1
ATOM 690 N N . VAL A 1 89 ? -11.620 -4.485 1.670 1.00 88.69 89 VAL A N 1
ATOM 691 C CA . VAL A 1 89 ? -10.305 -3.845 1.539 1.00 88.69 89 VAL A CA 1
ATOM 692 C C . VAL A 1 89 ? -9.195 -4.892 1.618 1.00 88.69 89 VAL A C 1
ATOM 694 O O . VAL A 1 89 ? -8.272 -4.866 0.803 1.00 88.69 89 VAL A O 1
ATOM 697 N N . ASN A 1 90 ? -9.303 -5.857 2.532 1.00 89.31 90 ASN A N 1
ATOM 698 C CA . ASN A 1 90 ? -8.328 -6.933 2.674 1.00 89.31 90 ASN A CA 1
ATOM 699 C C . ASN A 1 90 ? -8.305 -7.857 1.442 1.00 89.31 90 ASN A C 1
ATOM 701 O O . ASN A 1 90 ? -7.238 -8.199 0.932 1.00 89.31 90 ASN A O 1
ATOM 705 N N . ALA A 1 91 ? -9.476 -8.193 0.891 1.00 89.69 91 ALA A N 1
ATOM 706 C CA . ALA A 1 91 ? -9.568 -8.953 -0.353 1.00 89.69 91 ALA A CA 1
ATOM 707 C C . ALA A 1 91 ? -8.903 -8.210 -1.526 1.00 89.69 91 ALA A C 1
ATOM 709 O O . ALA A 1 91 ? -8.140 -8.812 -2.284 1.00 89.69 91 ALA A O 1
ATOM 710 N N . LYS A 1 92 ? -9.133 -6.894 -1.650 1.00 88.00 92 LYS A N 1
ATOM 711 C CA . LYS A 1 92 ? -8.476 -6.057 -2.668 1.00 88.00 92 LYS A CA 1
ATOM 712 C C . LYS A 1 92 ? -6.960 -6.034 -2.493 1.00 88.00 92 LYS A C 1
ATOM 714 O O . LYS A 1 92 ? -6.253 -6.192 -3.480 1.00 88.00 92 LYS A O 1
ATOM 719 N N . LEU A 1 93 ? -6.458 -5.898 -1.265 1.00 88.12 93 LEU A N 1
ATOM 720 C CA . LEU A 1 93 ? -5.018 -5.937 -0.984 1.00 88.12 93 LEU A CA 1
ATOM 721 C C . LEU A 1 93 ? -4.391 -7.280 -1.385 1.00 88.12 93 LEU A C 1
ATOM 723 O O . LEU A 1 93 ? -3.345 -7.290 -2.029 1.00 88.12 93 LEU A O 1
ATOM 727 N N . HIS A 1 94 ? -5.056 -8.401 -1.099 1.00 89.69 94 HIS A N 1
ATOM 728 C CA . HIS A 1 94 ? -4.571 -9.726 -1.493 1.00 89.69 94 HIS A CA 1
ATOM 729 C C . HIS A 1 94 ? -4.528 -9.911 -3.021 1.00 89.69 94 HIS A C 1
ATOM 731 O O . HIS A 1 94 ? -3.585 -10.490 -3.566 1.00 89.69 94 HIS A O 1
ATOM 737 N N . VAL A 1 95 ? -5.539 -9.407 -3.740 1.00 88.56 95 VAL A N 1
ATOM 738 C CA . VAL A 1 95 ? -5.517 -9.383 -5.212 1.00 88.56 95 VAL A CA 1
ATOM 739 C C . VAL A 1 95 ? -4.363 -8.514 -5.706 1.00 88.56 95 VAL A C 1
ATOM 741 O O . VAL A 1 95 ? -3.620 -8.944 -6.589 1.00 88.56 95 VAL A O 1
ATOM 744 N N . SER A 1 96 ? -4.158 -7.343 -5.100 1.00 87.69 96 SER A N 1
ATOM 745 C CA . SER A 1 96 ? -3.071 -6.447 -5.475 1.00 87.69 96 SER A CA 1
ATOM 746 C C . SER A 1 96 ? -1.688 -7.065 -5.282 1.00 87.69 96 SER A C 1
ATOM 748 O O . SER A 1 96 ? -0.869 -6.953 -6.185 1.00 87.69 96 SER A O 1
ATOM 750 N N . GLU A 1 97 ? -1.433 -7.798 -4.196 1.00 88.38 97 GLU A N 1
ATOM 751 C CA . GLU A 1 97 ? -0.163 -8.523 -4.004 1.00 88.38 97 GLU A CA 1
ATOM 752 C C . GLU A 1 97 ? 0.088 -9.591 -5.079 1.00 88.38 97 GLU A C 1
ATOM 754 O O . GLU A 1 97 ? 1.230 -9.912 -5.430 1.00 88.38 97 GLU A O 1
ATOM 759 N N . HIS A 1 98 ? -0.975 -10.223 -5.580 1.00 87.50 98 HIS A N 1
ATOM 760 C CA . HIS A 1 98 ? -0.846 -11.202 -6.652 1.00 87.50 98 HIS A CA 1
ATOM 761 C C . HIS A 1 98 ? -0.541 -10.523 -7.992 1.00 87.50 98 HIS A C 1
ATOM 763 O O . HIS A 1 98 ? 0.325 -10.992 -8.735 1.00 87.50 98 HIS A O 1
ATOM 769 N N . THR A 1 99 ? -1.213 -9.409 -8.282 1.00 83.81 99 THR A N 1
ATOM 770 C CA . THR A 1 99 ? -0.959 -8.591 -9.474 1.00 83.81 99 THR A CA 1
ATOM 771 C C . THR A 1 99 ? 0.442 -7.981 -9.439 1.00 83.81 99 THR A C 1
ATOM 773 O O . THR A 1 99 ? 1.163 -8.074 -10.427 1.00 83.81 99 THR A O 1
ATOM 776 N N . GLU A 1 100 ? 0.890 -7.468 -8.293 1.00 85.62 100 GLU A N 1
ATOM 777 C CA . GLU A 1 100 ? 2.239 -6.923 -8.109 1.00 85.62 100 GLU A CA 1
ATOM 778 C C . GLU A 1 100 ? 3.312 -7.976 -8.401 1.00 85.62 100 GLU A C 1
ATOM 780 O O . GLU A 1 100 ? 4.247 -7.716 -9.157 1.00 85.62 100 GLU A O 1
ATOM 785 N N . ARG A 1 101 ? 3.143 -9.207 -7.898 1.00 86.38 101 ARG A N 1
ATOM 786 C CA . ARG A 1 101 ? 4.055 -10.317 -8.217 1.00 86.38 101 ARG A CA 1
ATOM 787 C C . ARG A 1 101 ? 4.090 -10.639 -9.707 1.00 86.38 101 ARG A C 1
ATOM 789 O O . ARG A 1 101 ? 5.166 -10.896 -10.237 1.00 86.38 101 ARG A O 1
ATOM 796 N N . LYS A 1 102 ? 2.945 -10.622 -10.394 1.00 84.31 102 LYS A N 1
ATOM 797 C CA . LYS A 1 102 ? 2.898 -10.836 -11.850 1.00 84.31 102 LYS A CA 1
ATOM 798 C C . LYS A 1 102 ? 3.640 -9.738 -12.605 1.00 84.31 102 LYS A C 1
ATOM 800 O O . LYS A 1 102 ? 4.431 -10.055 -13.489 1.00 84.31 102 LYS A O 1
ATOM 805 N N . ILE A 1 103 ? 3.426 -8.480 -12.222 1.00 79.75 103 ILE A N 1
ATOM 806 C CA . ILE A 1 103 ? 4.128 -7.329 -12.798 1.00 79.75 103 ILE A CA 1
ATOM 807 C C . ILE A 1 103 ? 5.638 -7.453 -12.554 1.00 79.75 103 ILE A C 1
ATOM 809 O O . ILE A 1 103 ? 6.421 -7.227 -13.472 1.00 79.75 103 ILE A O 1
ATOM 813 N N . MET A 1 104 ? 6.054 -7.886 -11.360 1.00 78.62 104 MET A N 1
ATOM 814 C CA . MET A 1 104 ? 7.466 -8.076 -11.016 1.00 78.62 104 MET A CA 1
ATOM 815 C C . MET A 1 104 ? 8.136 -9.206 -11.807 1.00 78.62 104 MET A C 1
ATOM 817 O O . MET A 1 104 ? 9.312 -9.097 -12.113 1.00 78.62 104 MET A O 1
ATOM 821 N N . VAL A 1 105 ? 7.415 -10.278 -12.150 1.00 80.12 105 VAL A N 1
ATOM 822 C CA . VAL A 1 105 ? 7.944 -11.371 -12.994 1.00 80.12 105 VAL A CA 1
ATOM 823 C C . VAL A 1 105 ? 8.000 -10.974 -14.472 1.00 80.12 105 VAL A C 1
ATOM 825 O O . VAL A 1 105 ? 8.834 -11.476 -15.220 1.00 80.12 105 VAL A O 1
ATOM 828 N N . ALA A 1 106 ? 7.103 -10.090 -14.914 1.00 70.94 106 ALA A N 1
ATOM 829 C CA . ALA A 1 106 ? 7.117 -9.545 -16.270 1.00 70.94 106 ALA A CA 1
ATOM 830 C C . ALA A 1 106 ? 8.206 -8.475 -16.484 1.00 70.94 106 ALA A C 1
ATOM 832 O O . ALA A 1 106 ? 8.427 -8.065 -17.632 1.00 70.94 106 ALA A O 1
ATOM 833 N N . ARG A 1 107 ? 8.837 -8.025 -15.394 1.00 66.44 107 ARG A N 1
ATOM 834 C CA . ARG A 1 107 ? 9.929 -7.055 -15.328 1.00 66.44 107 ARG A CA 1
ATOM 835 C C . ARG A 1 107 ? 11.281 -7.761 -15.362 1.00 66.44 107 ARG A C 1
ATOM 837 O O . ARG A 1 107 ? 12.155 -7.236 -16.081 1.00 66.44 107 ARG A O 1
#

pLDDT: mean 83.23, std 7.8, range [56.09, 93.88]

Organism: NCBI:txid1464854

InterPro domains:
  IPR026983 Dynein heavy chain [PTHR46961] (1-107)
  IPR027417 P-loop containing nucleoside triphosphate hydrolase [G3DSA:3.40.50.300] (1-30)
  IPR035706 Dynein heavy chain, ATP-binding dynein motor region [PF12781] (1-89)

Foldseek 3Di:
DPPPDDDDDPDDDPVNVVVVVVVVVCCVPPVVLVVVVVVLVVLLVVLVVVLVVLVVVLVVVVVPDDDDCVVPPVNVVSVVVSVVSNVVSVVSNVVSVVSVVVSVVVD

Secondary structure (DSSP, 8-state):
-GGG------PPPHHHHHHHHHHHHHHHH-HHHHHHHHHHHHHHHHHHHHHHHHHHHHHHHHHH--S-TTS-HHHHHHHHHHHHHHHHHHHHHHHHHHHHHHHHH--

Radius of gyration: 22.48 Å; chains: 1; bounding box: 62×32×53 Å

Sequence (107 aa):
ISAKTSIIDFTVTMQGLEDQLLGRVILMEKSDLEAERVALFESVMQNQRSMKELESNLLHRLTSTKGSLVDDEALIQVLQETKTTAEEVNAKLHVSEHTERKIMVAR